Protein AF-A0A0A8B9C1-F1 (afdb_monomer_lite)

Organism: NCBI:txid1531429

Sequence (71 aa):
MHLSDKDYIERWGKAAAVRCLKTAAQTAVALIGGDVVSVIALDWPQIVGVSITAAIVSLLTSVAGLPEVEA

Structure (mmCIF, N/CA/C/O backbone):
data_AF-A0A0A8B9C1-F1
#
_entry.id   AF-A0A0A8B9C1-F1
#
loop_
_atom_site.group_PDB
_atom_site.id
_atom_site.type_symbol
_atom_site.label_atom_id
_atom_site.label_alt_id
_atom_site.label_comp_id
_atom_site.label_asym_id
_atom_site.label_entity_id
_atom_site.label_seq_id
_atom_site.pdbx_PDB_ins_code
_atom_site.Cartn_x
_atom_site.Cartn_y
_atom_site.Cartn_z
_atom_site.occupancy
_atom_site.B_iso_or_equiv
_atom_site.auth_seq_id
_atom_site.auth_comp_id
_atom_site.auth_asym_id
_atom_site.auth_atom_id
_atom_site.pdbx_PDB_model_num
ATOM 1 N N . MET A 1 1 ? -11.480 5.531 31.086 1.00 45.22 1 MET A N 1
ATOM 2 C CA . MET A 1 1 ? -11.620 6.651 30.135 1.00 45.22 1 MET A CA 1
ATOM 3 C C . MET A 1 1 ? -12.530 6.156 29.023 1.00 45.22 1 MET A C 1
ATOM 5 O O . MET A 1 1 ? -12.121 5.278 28.283 1.00 45.22 1 MET A O 1
ATOM 9 N N . HIS A 1 2 ? -13.801 6.564 29.018 1.00 55.75 2 HIS A N 1
ATOM 10 C CA . HIS A 1 2 ? -14.779 6.148 28.006 1.00 55.75 2 HIS A CA 1
ATOM 11 C C . HIS A 1 2 ? -14.541 7.049 26.786 1.00 55.75 2 HIS A C 1
ATOM 13 O O . HIS A 1 2 ? -14.986 8.194 26.774 1.00 55.75 2 HIS A O 1
ATOM 19 N N . LEU A 1 3 ? -13.714 6.601 25.839 1.00 59.38 3 LEU A N 1
ATOM 20 C CA . LEU A 1 3 ? -13.625 7.254 24.532 1.00 59.38 3 LEU A CA 1
ATOM 21 C C . LEU A 1 3 ? -14.999 7.113 23.879 1.00 59.38 3 LEU A C 1
ATOM 23 O O . LEU A 1 3 ? -15.571 6.025 23.893 1.00 59.38 3 LEU A O 1
ATOM 27 N N . SER A 1 4 ? -15.554 8.205 23.360 1.00 71.62 4 SER A N 1
ATOM 28 C CA . SER A 1 4 ? -16.764 8.102 22.550 1.00 71.62 4 SER A CA 1
ATOM 29 C C . SER A 1 4 ? -16.440 7.218 21.342 1.00 71.62 4 SER A C 1
ATOM 31 O O . SER A 1 4 ? -15.369 7.383 20.757 1.00 71.62 4 SER A O 1
ATOM 33 N N . ASP A 1 5 ? -17.333 6.306 20.944 1.00 74.69 5 ASP A N 1
ATOM 34 C CA . ASP A 1 5 ? -17.123 5.402 19.794 1.00 74.69 5 ASP A CA 1
ATOM 35 C C . ASP A 1 5 ? -16.660 6.153 18.532 1.00 74.69 5 ASP A C 1
ATOM 37 O O . ASP A 1 5 ? -15.889 5.649 17.714 1.00 74.69 5 ASP A O 1
ATOM 41 N N . LYS A 1 6 ? -17.075 7.417 18.411 1.00 75.44 6 LYS A N 1
ATOM 42 C CA . LYS A 1 6 ? -16.660 8.339 17.357 1.00 75.44 6 LYS A CA 1
ATOM 43 C C . LYS A 1 6 ? -15.150 8.624 17.350 1.00 75.44 6 LYS A C 1
ATOM 45 O O . LYS A 1 6 ? -14.541 8.600 16.282 1.00 75.44 6 LYS A O 1
ATOM 50 N N . ASP A 1 7 ? -14.549 8.867 18.512 1.00 80.81 7 ASP A N 1
ATOM 51 C CA . ASP A 1 7 ? -13.119 9.182 18.643 1.00 80.81 7 ASP A CA 1
ATOM 52 C C . ASP A 1 7 ? -12.254 7.958 18.321 1.00 80.81 7 ASP A C 1
ATOM 54 O O . ASP A 1 7 ? -11.177 8.078 17.731 1.00 80.81 7 ASP A O 1
ATOM 58 N N . TYR A 1 8 ? -12.748 6.767 18.675 1.00 80.12 8 TYR A N 1
ATOM 59 C CA . TYR A 1 8 ? -12.108 5.498 18.344 1.00 80.12 8 TYR A CA 1
ATOM 60 C C . TYR A 1 8 ? -12.068 5.275 16.828 1.00 80.12 8 TYR A C 1
ATOM 62 O O . TYR A 1 8 ? -10.995 5.043 16.271 1.00 80.12 8 TYR A O 1
ATOM 70 N N . ILE A 1 9 ? -13.207 5.423 16.142 1.00 80.88 9 ILE A N 1
ATOM 71 C CA . ILE A 1 9 ? -13.285 5.245 14.683 1.00 80.88 9 ILE A CA 1
ATOM 72 C C . ILE A 1 9 ? -12.430 6.287 13.947 1.00 80.88 9 ILE A C 1
ATOM 74 O O . ILE A 1 9 ? -11.777 5.955 12.956 1.00 80.88 9 ILE A O 1
ATOM 78 N N . GLU A 1 10 ? -12.371 7.531 14.432 1.00 83.06 10 GLU A N 1
ATOM 79 C CA . GLU A 1 10 ? -11.531 8.570 13.827 1.00 83.06 10 GLU A CA 1
ATOM 80 C C . GLU A 1 10 ? -10.033 8.239 13.937 1.00 83.06 10 GLU A C 1
ATOM 82 O O . GLU A 1 10 ? -9.289 8.353 12.956 1.00 83.06 10 GLU A O 1
ATOM 87 N N . ARG A 1 11 ? -9.580 7.798 15.116 1.00 84.06 11 ARG A N 1
ATOM 88 C CA . ARG A 1 11 ? -8.192 7.364 15.332 1.00 84.06 11 ARG A CA 1
ATOM 89 C C . ARG A 1 11 ? -7.862 6.115 14.522 1.00 84.06 11 ARG A C 1
ATOM 91 O O . ARG A 1 11 ? -6.806 6.069 13.892 1.00 84.06 11 ARG A O 1
ATOM 98 N N . TRP A 1 12 ? -8.783 5.155 14.475 1.00 85.06 12 TRP A N 1
ATOM 99 C CA . TRP A 1 12 ? -8.651 3.939 13.679 1.00 85.06 12 TRP A CA 1
ATOM 100 C C . TRP A 1 12 ? -8.509 4.241 12.192 1.00 85.06 12 TRP A C 1
ATOM 102 O O . TRP A 1 12 ? -7.567 3.764 11.564 1.00 85.06 12 TRP A O 1
ATOM 112 N N . GLY A 1 13 ? -9.368 5.099 11.638 1.00 84.56 13 GLY A N 1
ATOM 113 C CA . GLY A 1 13 ? -9.308 5.471 10.226 1.00 84.56 13 GLY A CA 1
ATOM 114 C C . GLY A 1 13 ? -7.989 6.153 9.860 1.00 84.56 13 GLY A C 1
ATOM 115 O O . GLY A 1 13 ? -7.389 5.829 8.835 1.00 84.56 13 GLY A O 1
ATOM 116 N N . LYS A 1 14 ? -7.490 7.049 10.723 1.00 85.31 14 LYS A N 1
ATOM 117 C CA . LYS A 1 14 ? -6.193 7.720 10.532 1.00 85.31 14 LYS A CA 1
ATOM 118 C C . LYS A 1 14 ? -5.026 6.730 10.578 1.00 85.31 14 LYS A C 1
ATOM 120 O O . LYS A 1 14 ? -4.183 6.758 9.684 1.00 85.31 14 LYS A O 1
ATOM 125 N N . ALA A 1 15 ? -4.994 5.840 11.568 1.00 88.31 15 ALA A N 1
ATOM 126 C CA . ALA A 1 15 ? -3.940 4.835 11.707 1.00 88.31 15 ALA A CA 1
ATOM 127 C C . ALA A 1 15 ? -3.947 3.829 10.540 1.00 88.31 15 ALA A C 1
ATOM 129 O O . ALA A 1 15 ? -2.916 3.598 9.905 1.00 88.31 15 ALA A O 1
ATOM 130 N N . ALA A 1 16 ? -5.124 3.307 10.177 1.00 87.94 16 ALA A N 1
ATOM 131 C CA . ALA A 1 16 ? -5.304 2.407 9.039 1.00 87.94 16 ALA A CA 1
ATOM 132 C C . ALA A 1 16 ? -4.835 3.046 7.724 1.00 87.94 16 ALA A C 1
ATOM 134 O O . ALA A 1 16 ? -4.123 2.415 6.940 1.00 87.94 16 ALA A O 1
ATOM 135 N N . ALA A 1 17 ? -5.192 4.314 7.492 1.00 87.75 17 ALA A N 1
ATOM 136 C CA . ALA A 1 17 ? -4.795 5.046 6.294 1.00 87.75 17 ALA A CA 1
ATOM 137 C C . ALA A 1 17 ? -3.275 5.244 6.219 1.00 87.75 17 ALA A C 1
ATOM 139 O O . ALA A 1 17 ? -2.672 4.979 5.178 1.00 87.75 17 ALA 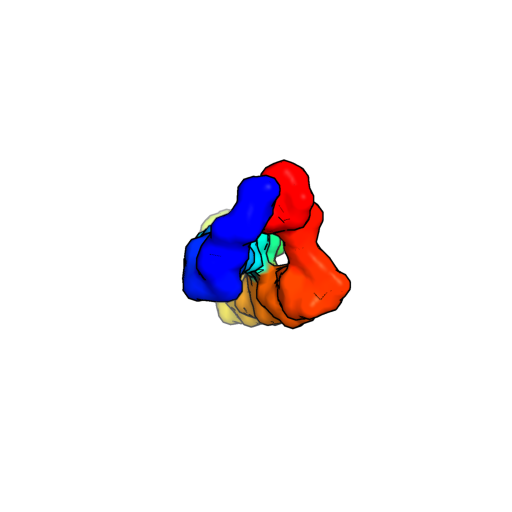A O 1
ATOM 140 N N . VAL A 1 18 ? -2.639 5.652 7.323 1.00 91.12 18 VAL A N 1
ATOM 141 C CA . VAL A 1 18 ? -1.178 5.813 7.390 1.00 91.12 18 VAL A CA 1
ATOM 142 C C . VAL A 1 18 ? -0.475 4.482 7.136 1.00 91.12 18 VAL A C 1
ATOM 144 O O . VAL A 1 18 ? 0.475 4.427 6.354 1.00 91.12 18 VAL A O 1
ATOM 147 N N . ARG A 1 19 ? -0.961 3.396 7.742 1.00 89.19 19 ARG A N 1
ATOM 148 C CA . ARG A 1 19 ? -0.416 2.050 7.550 1.00 89.19 19 ARG A CA 1
ATOM 149 C C . ARG A 1 19 ? -0.540 1.594 6.099 1.00 89.19 19 ARG A C 1
ATOM 151 O O . ARG A 1 19 ? 0.449 1.161 5.517 1.00 89.19 19 ARG A O 1
ATOM 158 N N . CYS A 1 20 ? -1.720 1.741 5.505 1.00 91.38 20 CYS A N 1
ATOM 159 C CA . CYS A 1 20 ? -1.991 1.415 4.108 1.00 91.38 20 CYS A CA 1
ATOM 160 C C . CYS A 1 20 ? -1.050 2.173 3.157 1.00 91.38 20 CYS A C 1
ATOM 162 O O . CYS A 1 20 ? -0.385 1.559 2.320 1.00 91.38 20 CYS A O 1
ATOM 164 N N . LEU A 1 21 ? -0.905 3.488 3.353 1.00 92.62 21 LEU A N 1
ATOM 165 C CA . LEU A 1 21 ? -0.024 4.330 2.544 1.00 92.62 21 LEU A CA 1
ATOM 166 C C . LEU A 1 21 ? 1.451 3.939 2.710 1.00 92.62 21 LEU A C 1
ATOM 168 O O . LEU A 1 21 ? 2.196 3.860 1.733 1.00 92.62 21 LEU A O 1
ATOM 172 N N . LYS A 1 22 ? 1.869 3.637 3.943 1.00 92.81 22 LYS A N 1
ATOM 173 C CA . LYS A 1 22 ? 3.225 3.169 4.240 1.00 92.81 22 LYS A CA 1
ATOM 174 C C . LYS A 1 22 ? 3.505 1.813 3.594 1.00 92.81 22 LYS A C 1
ATOM 176 O O . LYS A 1 22 ? 4.576 1.640 3.020 1.00 92.81 22 LYS A O 1
ATOM 181 N N . THR A 1 23 ? 2.554 0.878 3.633 1.00 94.94 23 THR A N 1
ATOM 182 C CA . THR A 1 23 ? 2.668 -0.420 2.955 1.00 94.94 23 THR A CA 1
ATOM 183 C C . THR A 1 23 ? 2.771 -0.247 1.442 1.00 94.94 23 THR A C 1
ATOM 185 O O . THR A 1 23 ? 3.632 -0.874 0.826 1.00 94.94 23 THR A O 1
ATOM 188 N N . ALA A 1 24 ? 1.959 0.630 0.845 1.00 93.88 24 ALA A N 1
ATOM 189 C CA . ALA A 1 24 ? 2.030 0.936 -0.582 1.00 93.88 24 ALA A CA 1
ATOM 190 C C . ALA A 1 24 ? 3.419 1.466 -0.968 1.00 93.88 24 ALA A C 1
ATOM 192 O O . ALA A 1 24 ? 4.049 0.948 -1.887 1.00 93.88 24 ALA A O 1
ATOM 193 N N . ALA A 1 25 ? 3.931 2.445 -0.216 1.00 93.62 25 ALA A N 1
ATOM 194 C CA . ALA A 1 25 ? 5.244 3.036 -0.456 1.00 93.62 25 ALA A CA 1
ATOM 195 C C . ALA A 1 25 ? 6.384 2.020 -0.281 1.00 93.62 25 ALA A C 1
ATOM 197 O O . ALA A 1 25 ? 7.269 1.941 -1.126 1.00 93.62 25 ALA A O 1
ATOM 198 N N . GLN A 1 26 ? 6.354 1.211 0.783 1.00 93.75 26 GLN A N 1
ATOM 199 C CA . GLN A 1 26 ? 7.356 0.164 1.011 1.00 93.75 26 GLN A CA 1
ATOM 200 C C . GLN A 1 26 ? 7.341 -0.892 -0.098 1.00 93.75 26 GLN A C 1
ATOM 202 O O . GLN A 1 26 ? 8.403 -1.319 -0.541 1.00 93.75 26 GLN A O 1
ATOM 207 N N . THR A 1 27 ? 6.155 -1.268 -0.578 1.00 94.00 27 THR A N 1
ATOM 208 C CA . THR A 1 27 ? 5.999 -2.217 -1.688 1.00 94.00 27 THR A CA 1
ATOM 209 C C . THR A 1 27 ? 6.561 -1.636 -2.982 1.00 94.00 27 THR A C 1
ATOM 211 O O . THR A 1 27 ? 7.348 -2.297 -3.653 1.00 94.00 27 THR A O 1
ATOM 214 N N . ALA A 1 28 ? 6.242 -0.378 -3.295 1.00 91.31 28 ALA A N 1
ATOM 215 C CA . ALA A 1 28 ? 6.782 0.308 -4.465 1.00 91.31 28 ALA A CA 1
ATOM 216 C C . ALA A 1 28 ? 8.315 0.386 -4.417 1.00 91.31 28 ALA A C 1
ATOM 218 O O . ALA A 1 28 ? 8.982 0.025 -5.382 1.00 91.31 28 ALA A O 1
ATOM 219 N N . VAL A 1 29 ? 8.883 0.793 -3.277 1.00 90.81 29 VAL A N 1
ATOM 220 C CA . VAL A 1 29 ? 10.340 0.872 -3.082 1.00 90.81 29 VAL A CA 1
ATOM 221 C C . VAL A 1 29 ? 10.999 -0.500 -3.216 1.00 90.81 29 VAL A C 1
ATOM 223 O O . VAL A 1 29 ? 12.057 -0.596 -3.831 1.00 90.81 29 VAL A O 1
ATOM 226 N N . ALA A 1 30 ? 10.384 -1.563 -2.692 1.00 90.81 30 ALA A N 1
ATOM 227 C CA . ALA A 1 30 ? 10.909 -2.922 -2.818 1.00 90.81 30 ALA A CA 1
ATOM 228 C C . ALA A 1 30 ? 10.937 -3.405 -4.277 1.00 90.81 30 ALA A C 1
ATOM 230 O O . ALA A 1 30 ? 11.911 -4.027 -4.694 1.00 90.81 30 ALA A O 1
ATOM 231 N N . LEU A 1 31 ? 9.901 -3.087 -5.059 1.00 88.50 31 LEU A N 1
ATOM 232 C CA . LEU A 1 31 ? 9.831 -3.443 -6.479 1.00 88.50 31 LEU A CA 1
ATOM 233 C C . LEU A 1 31 ? 10.814 -2.634 -7.332 1.00 88.50 31 LEU A C 1
ATOM 235 O O . LEU A 1 31 ? 11.382 -3.175 -8.271 1.00 88.50 31 LEU A O 1
ATOM 239 N N . ILE A 1 32 ? 11.052 -1.365 -6.985 1.00 87.19 32 ILE A N 1
ATOM 240 C CA . ILE A 1 32 ? 12.047 -0.515 -7.655 1.00 87.19 32 ILE A CA 1
ATOM 241 C C . ILE A 1 32 ? 13.474 -0.961 -7.304 1.00 87.19 32 ILE A C 1
ATOM 243 O O . ILE A 1 32 ? 14.336 -1.010 -8.170 1.00 87.19 32 ILE A O 1
ATOM 247 N N . GLY A 1 33 ? 13.742 -1.274 -6.034 1.00 76.62 33 GL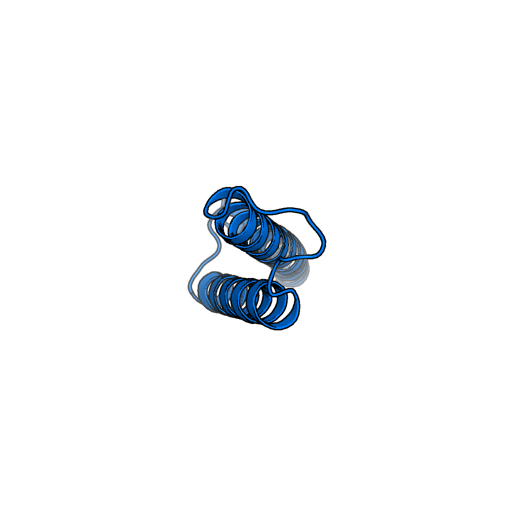Y A N 1
ATOM 248 C CA . GLY A 1 33 ? 15.088 -1.593 -5.547 1.00 76.62 33 GLY A CA 1
ATOM 249 C C . GLY A 1 33 ? 15.614 -2.969 -5.965 1.00 76.62 33 GLY A C 1
ATOM 250 O O . GLY A 1 33 ? 16.815 -3.206 -5.856 1.00 76.62 33 GLY A O 1
ATOM 251 N N . GLY A 1 34 ? 14.739 -3.869 -6.424 1.00 68.00 34 GLY A N 1
ATOM 252 C CA . GLY A 1 34 ? 15.128 -5.201 -6.894 1.00 68.00 34 GLY A CA 1
ATOM 253 C C . GLY A 1 34 ? 15.804 -5.198 -8.264 1.00 68.00 34 GLY A C 1
ATOM 254 O O . GLY A 1 34 ? 16.588 -6.098 -8.555 1.00 68.00 34 GLY A O 1
ATOM 255 N N . ASP A 1 35 ? 15.537 -4.176 -9.074 1.00 58.97 35 ASP A N 1
ATOM 256 C CA . ASP A 1 35 ? 15.954 -4.109 -10.465 1.00 58.97 35 ASP A CA 1
ATOM 257 C C . ASP A 1 35 ? 16.769 -2.822 -10.656 1.00 58.97 3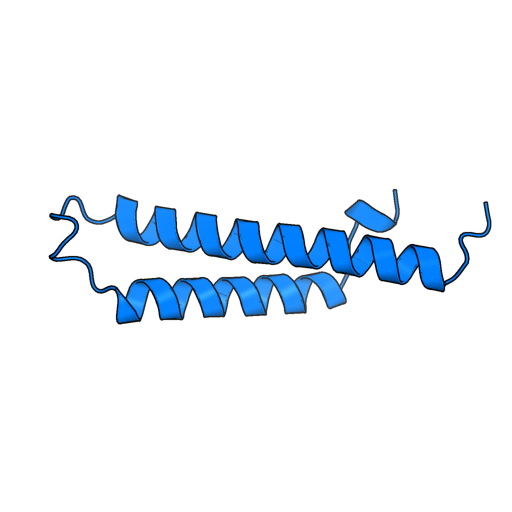5 ASP A C 1
ATOM 259 O O . ASP A 1 35 ? 16.246 -1.711 -10.602 1.00 58.97 35 ASP A O 1
ATOM 263 N N . VAL A 1 36 ? 18.090 -2.950 -10.831 1.00 59.84 36 VAL A N 1
ATOM 264 C CA . VAL A 1 36 ? 19.024 -1.819 -11.022 1.00 59.84 36 VAL A CA 1
ATOM 265 C C . VAL A 1 36 ? 18.884 -1.273 -12.448 1.00 59.84 36 VAL A C 1
ATOM 267 O O . VAL A 1 36 ? 19.827 -1.262 -13.239 1.00 59.84 36 VAL A O 1
ATOM 270 N N . VAL A 1 37 ? 17.671 -0.880 -12.819 1.00 64.38 37 VAL A N 1
ATOM 271 C CA . VAL A 1 37 ? 17.304 -0.480 -14.173 1.00 64.38 37 VAL A CA 1
ATOM 272 C C . VAL A 1 37 ? 16.945 1.002 -14.169 1.00 64.38 37 VAL A C 1
ATOM 274 O O . VAL A 1 37 ? 16.435 1.547 -13.190 1.00 64.38 37 VAL A O 1
ATOM 277 N N . SER A 1 38 ? 17.261 1.680 -15.273 1.00 75.25 38 SER A N 1
ATOM 278 C CA . SER A 1 38 ? 16.867 3.072 -15.514 1.00 75.25 38 SER A CA 1
ATOM 279 C C . SER A 1 38 ? 15.392 3.291 -15.159 1.00 75.25 38 SER A C 1
ATOM 281 O O . SER A 1 38 ? 14.551 2.465 -15.501 1.00 75.25 38 SER A O 1
ATOM 283 N N . VAL A 1 39 ? 15.059 4.434 -14.550 1.00 77.31 39 VAL A N 1
ATOM 284 C CA . VAL A 1 39 ? 13.689 4.803 -14.121 1.00 77.31 39 VAL A CA 1
ATOM 285 C C . VAL A 1 39 ? 12.639 4.689 -15.238 1.00 77.31 39 VAL A C 1
ATOM 287 O O . VAL A 1 39 ? 11.448 4.559 -14.972 1.00 77.31 39 VAL A O 1
ATOM 290 N N . ILE A 1 40 ? 13.076 4.743 -16.497 1.00 81.50 40 ILE A N 1
ATOM 291 C CA . ILE A 1 40 ? 12.224 4.658 -17.690 1.00 81.50 40 ILE A CA 1
ATOM 292 C C . ILE A 1 40 ? 11.937 3.197 -18.085 1.00 81.50 40 ILE A C 1
ATOM 294 O O . ILE A 1 40 ? 10.937 2.920 -18.735 1.00 81.50 40 ILE A O 1
ATOM 298 N N . ALA A 1 41 ? 12.801 2.260 -17.695 1.00 85.44 41 ALA A N 1
ATOM 299 C CA . ALA A 1 41 ? 12.683 0.838 -18.013 1.00 85.44 41 ALA A CA 1
ATOM 300 C C . ALA A 1 41 ? 11.848 0.048 -16.988 1.00 85.44 41 ALA A C 1
ATOM 302 O O . ALA A 1 41 ? 11.614 -1.141 -17.182 1.00 85.44 41 ALA A O 1
ATOM 303 N N . LEU A 1 42 ? 11.412 0.695 -15.905 1.00 85.19 42 LEU A N 1
ATOM 304 C CA . LEU A 1 42 ? 10.560 0.083 -14.893 1.00 85.19 42 LEU A CA 1
ATOM 305 C C . LEU A 1 42 ? 9.148 -0.168 -15.438 1.00 85.19 42 LEU A C 1
ATOM 307 O O . LEU A 1 42 ? 8.550 0.705 -16.073 1.00 85.19 42 LEU A O 1
ATOM 311 N N . ASP A 1 43 ? 8.583 -1.333 -15.118 1.00 89.69 43 ASP A N 1
ATOM 312 C CA . ASP A 1 43 ? 7.172 -1.632 -15.373 1.00 89.69 43 ASP A CA 1
ATOM 313 C C . ASP A 1 43 ? 6.284 -0.886 -14.360 1.00 89.69 43 ASP A C 1
ATOM 315 O O . ASP A 1 43 ? 5.876 -1.407 -13.318 1.00 89.69 43 ASP A O 1
ATOM 319 N N . TRP A 1 44 ? 6.013 0.386 -14.656 1.00 89.56 44 TRP A N 1
ATOM 320 C CA . TRP A 1 44 ? 5.163 1.249 -13.836 1.00 89.56 44 TRP A CA 1
ATOM 321 C C . TRP A 1 44 ? 3.753 0.685 -13.606 1.00 89.56 44 TRP A C 1
ATOM 323 O O . TRP A 1 44 ? 3.308 0.714 -12.453 1.00 89.56 44 TRP A O 1
ATOM 333 N N . PRO A 1 45 ? 3.046 0.155 -14.628 1.00 92.44 45 PRO A N 1
ATOM 334 C CA . PRO A 1 45 ? 1.772 -0.528 -14.418 1.00 92.44 45 PRO A CA 1
ATOM 335 C C . PRO A 1 45 ? 1.847 -1.642 -13.370 1.00 92.44 45 PRO A C 1
ATOM 337 O O . PRO A 1 45 ? 1.007 -1.683 -12.465 1.00 92.44 45 PRO A O 1
ATOM 340 N N . GLN A 1 46 ? 2.865 -2.506 -13.439 1.00 91.81 46 GLN A N 1
ATOM 341 C CA . GLN A 1 46 ? 3.044 -3.581 -12.465 1.00 91.81 46 GLN A CA 1
ATOM 342 C C . GLN A 1 46 ? 3.343 -3.028 -11.066 1.00 91.81 46 GLN A C 1
ATOM 344 O O . GLN A 1 46 ? 2.708 -3.444 -10.095 1.00 91.81 46 GLN A O 1
ATOM 349 N N . ILE A 1 47 ? 4.276 -2.078 -10.943 1.00 92.00 47 ILE A N 1
ATOM 350 C CA . ILE A 1 47 ? 4.677 -1.501 -9.650 1.00 92.00 47 ILE A CA 1
ATOM 351 C C . ILE A 1 47 ? 3.476 -0.872 -8.946 1.00 92.00 47 ILE A C 1
ATOM 353 O O . ILE A 1 47 ? 3.236 -1.139 -7.765 1.00 92.00 47 ILE A O 1
ATOM 357 N N . VAL A 1 48 ? 2.688 -0.074 -9.668 1.00 92.88 48 VAL A N 1
ATOM 358 C CA . VAL A 1 48 ? 1.475 0.549 -9.128 1.00 92.88 48 VAL A CA 1
ATOM 359 C C . VAL A 1 48 ? 0.441 -0.517 -8.760 1.00 92.88 48 VAL A C 1
ATOM 361 O O . VAL A 1 48 ? -0.110 -0.466 -7.660 1.00 92.88 48 VAL A O 1
ATOM 364 N N . GLY A 1 49 ? 0.219 -1.517 -9.617 1.00 95.12 49 GLY A N 1
ATOM 365 C CA . GLY A 1 49 ? -0.745 -2.592 -9.367 1.00 95.12 49 GLY A CA 1
ATOM 366 C C . GLY A 1 49 ? -0.434 -3.407 -8.109 1.00 95.12 49 GLY A C 1
ATOM 367 O O . GLY A 1 49 ? -1.310 -3.616 -7.262 1.00 95.12 49 GLY A O 1
ATOM 368 N N . VAL A 1 50 ? 0.822 -3.819 -7.933 1.00 94.50 50 VAL A N 1
ATOM 369 C CA . VAL A 1 50 ? 1.256 -4.584 -6.753 1.00 94.50 50 VAL A CA 1
ATOM 370 C C . VAL A 1 50 ? 1.225 -3.710 -5.496 1.00 94.50 50 VAL A C 1
ATOM 372 O O . VAL A 1 50 ? 0.757 -4.161 -4.450 1.00 94.50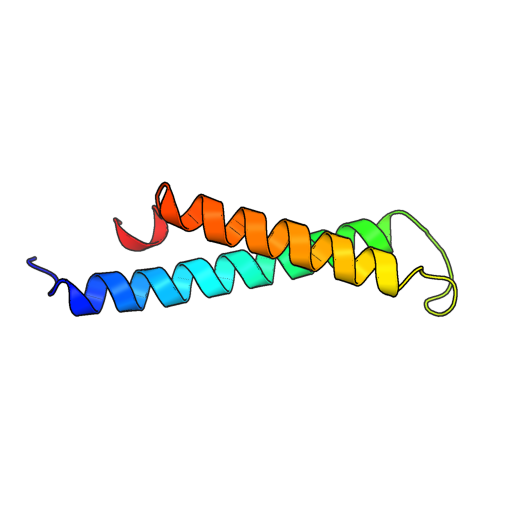 50 VAL A O 1
ATOM 375 N N . SER A 1 51 ? 1.631 -2.441 -5.596 1.00 94.25 51 SER A N 1
ATOM 376 C CA . SER A 1 51 ? 1.603 -1.504 -4.464 1.00 94.25 51 SER A CA 1
ATOM 377 C C . SER A 1 51 ? 0.183 -1.234 -3.967 1.00 94.25 51 SER A C 1
ATOM 379 O O . SER A 1 51 ? -0.051 -1.251 -2.760 1.00 94.25 51 SER A O 1
ATOM 381 N N . ILE A 1 52 ? -0.783 -1.049 -4.875 1.00 93.88 52 ILE A N 1
ATOM 382 C CA . ILE A 1 52 ? -2.204 -0.893 -4.528 1.00 93.88 52 ILE A CA 1
ATOM 383 C C . ILE A 1 52 ? -2.750 -2.178 -3.903 1.00 93.88 52 ILE A C 1
ATOM 385 O O . ILE A 1 52 ? -3.451 -2.118 -2.896 1.00 93.88 52 ILE A O 1
ATOM 389 N N . THR A 1 53 ? -2.403 -3.344 -4.451 1.00 94.19 53 THR A N 1
ATOM 390 C CA . THR A 1 53 ? -2.837 -4.635 -3.897 1.00 94.19 53 THR A CA 1
ATOM 391 C C . THR A 1 53 ? -2.347 -4.807 -2.458 1.00 94.19 53 THR A C 1
ATOM 393 O O . THR A 1 53 ? -3.132 -5.140 -1.571 1.00 94.19 53 THR A O 1
ATOM 396 N N . ALA A 1 54 ? -1.076 -4.497 -2.191 1.00 94.56 54 ALA A N 1
ATOM 397 C CA . ALA A 1 54 ? -0.513 -4.534 -0.844 1.00 94.56 54 ALA A CA 1
ATOM 398 C C . ALA A 1 54 ? -1.182 -3.517 0.099 1.00 94.56 54 ALA A C 1
ATOM 400 O O . ALA A 1 54 ? -1.436 -3.822 1.265 1.00 94.56 54 ALA A O 1
ATOM 401 N N . ALA A 1 55 ? -1.519 -2.330 -0.409 1.00 92.56 55 ALA A N 1
ATOM 402 C CA . ALA A 1 55 ? -2.258 -1.306 0.323 1.00 92.56 55 ALA A CA 1
ATOM 403 C C . ALA A 1 55 ? -3.659 -1.801 0.734 1.00 92.56 55 ALA A C 1
ATOM 405 O O . ALA A 1 55 ? -4.035 -1.700 1.902 1.00 92.56 55 ALA A O 1
ATOM 406 N N . ILE A 1 56 ? -4.402 -2.419 -0.194 1.00 92.00 56 ILE A N 1
ATOM 407 C CA . ILE A 1 56 ? -5.724 -3.013 0.065 1.00 92.00 56 ILE A CA 1
ATOM 408 C C . ILE A 1 56 ? -5.619 -4.118 1.116 1.00 92.00 56 ILE A C 1
ATOM 410 O O . ILE A 1 56 ? -6.385 -4.121 2.075 1.00 92.00 56 ILE A O 1
ATOM 414 N N . VAL A 1 57 ? -4.650 -5.027 0.988 1.00 91.56 57 VAL A N 1
ATOM 415 C CA . VAL A 1 57 ? -4.428 -6.089 1.982 1.00 91.56 57 VAL A CA 1
ATOM 416 C C . VAL A 1 57 ? -4.102 -5.497 3.358 1.00 91.56 57 VAL A C 1
ATOM 418 O O . VAL A 1 57 ? -4.625 -5.969 4.367 1.00 91.56 57 VAL A O 1
ATOM 421 N N . SER A 1 58 ? -3.299 -4.432 3.414 1.00 90.88 58 SER A N 1
ATOM 422 C CA . SER A 1 58 ? -2.974 -3.719 4.657 1.00 90.88 58 SER A CA 1
ATOM 423 C C . SER A 1 58 ? -4.214 -3.100 5.304 1.00 90.88 58 SER A C 1
ATOM 425 O O . SER A 1 58 ? -4.437 -3.268 6.503 1.00 90.88 58 SER A O 1
ATOM 427 N N . LEU A 1 59 ? -5.073 -2.470 4.497 1.00 87.12 59 LEU A N 1
ATOM 428 C CA . LEU A 1 59 ? -6.341 -1.905 4.946 1.00 87.12 59 LEU A CA 1
ATOM 429 C C . LEU A 1 59 ? -7.301 -2.987 5.463 1.00 87.12 59 LEU A C 1
ATOM 431 O O . LEU A 1 59 ? -7.873 -2.828 6.538 1.00 87.12 59 LEU A O 1
ATOM 435 N N . LEU A 1 60 ? -7.445 -4.103 4.742 1.00 86.00 60 LEU A N 1
ATOM 436 C CA . LEU A 1 60 ? -8.267 -5.241 5.172 1.00 86.00 60 LEU A CA 1
ATOM 437 C C . LEU A 1 60 ? -7.736 -5.861 6.471 1.00 86.00 60 LEU A C 1
ATOM 439 O O . LEU A 1 60 ? -8.514 -6.212 7.352 1.00 86.00 60 LEU A O 1
ATOM 443 N N . THR A 1 61 ? -6.414 -5.935 6.632 1.00 86.06 61 THR A N 1
ATOM 444 C CA . THR A 1 61 ? -5.789 -6.425 7.871 1.00 86.06 61 THR A CA 1
ATOM 445 C C . THR A 1 61 ? -6.058 -5.484 9.046 1.00 86.06 61 THR A C 1
ATOM 447 O O . THR A 1 61 ? -6.262 -5.949 10.162 1.00 86.06 61 THR A O 1
ATOM 450 N N . SER A 1 62 ? -6.140 -4.172 8.807 1.00 81.75 62 SER A N 1
ATOM 451 C CA . SER A 1 62 ? -6.520 -3.185 9.827 1.00 81.75 62 SER A CA 1
ATOM 452 C C . SER A 1 62 ? -7.928 -3.402 10.396 1.00 81.75 62 SER A C 1
ATOM 454 O O . SER A 1 62 ? -8.186 -3.001 11.531 1.00 81.75 62 SER A O 1
ATOM 456 N N . VAL A 1 63 ? -8.828 -4.051 9.645 1.00 73.44 63 VAL A N 1
ATOM 457 C CA . VAL A 1 63 ? -10.175 -4.430 10.117 1.00 73.44 63 VAL A CA 1
ATOM 458 C C . VAL A 1 63 ? -10.113 -5.585 11.119 1.00 73.44 63 VAL A C 1
ATOM 460 O O . VAL A 1 63 ? -10.938 -5.647 12.023 1.00 73.44 63 VAL A O 1
ATOM 463 N N . ALA A 1 64 ? -9.120 -6.472 11.008 1.00 69.19 64 ALA A N 1
ATOM 464 C CA . ALA A 1 64 ? -8.930 -7.587 11.937 1.00 69.19 64 ALA A CA 1
ATOM 465 C C . ALA A 1 64 ? -8.337 -7.162 13.298 1.00 69.19 64 ALA A C 1
ATOM 467 O O . ALA A 1 64 ? -8.308 -7.970 14.223 1.00 69.19 64 ALA A O 1
ATOM 468 N N . GLY A 1 65 ? -7.873 -5.915 13.428 1.00 60.69 65 GLY A N 1
ATOM 469 C CA . GLY A 1 65 ? -7.343 -5.355 14.671 1.00 60.69 65 GLY A CA 1
ATOM 470 C C . GLY A 1 65 ? -6.269 -4.300 14.414 1.00 60.69 65 GLY A C 1
ATOM 471 O O . GLY A 1 65 ? -5.424 -4.449 13.527 1.00 60.69 65 GLY A O 1
ATOM 472 N N . LEU A 1 66 ? -6.296 -3.219 15.194 1.00 62.66 66 LEU A N 1
ATOM 473 C CA . LEU A 1 66 ? -5.381 -2.088 15.052 1.00 62.66 66 LEU A CA 1
ATOM 474 C C . LEU A 1 66 ? -4.822 -1.708 16.434 1.00 62.66 66 LEU A C 1
ATOM 476 O O . LEU A 1 66 ? -5.408 -0.876 17.129 1.00 62.66 66 LEU A O 1
ATOM 480 N N . PRO A 1 67 ? -3.679 -2.297 16.841 1.00 60.62 67 PRO A N 1
ATOM 481 C CA . PRO A 1 67 ? -3.109 -2.079 18.174 1.00 60.62 67 PRO A CA 1
ATOM 482 C C . PRO A 1 67 ? -2.693 -0.619 18.417 1.00 60.62 67 PRO A C 1
ATOM 484 O O . PRO A 1 67 ? -2.584 -0.194 19.559 1.00 60.62 67 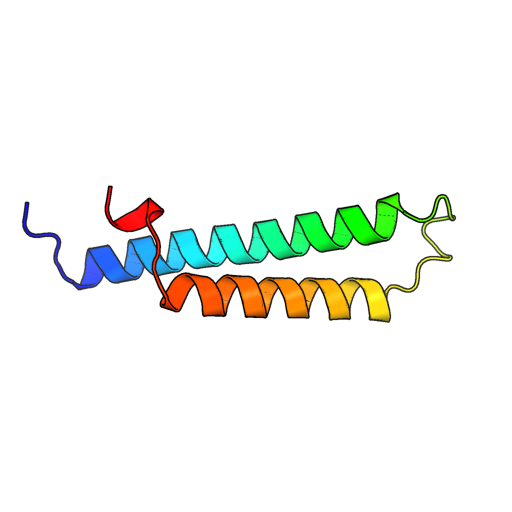PRO A O 1
ATOM 487 N N . GLU A 1 68 ? -2.512 0.173 17.352 1.00 61.44 68 GLU A N 1
ATOM 488 C CA . GLU A 1 68 ? -2.202 1.612 17.418 1.00 61.44 68 GLU A CA 1
ATOM 489 C C . GLU A 1 68 ? -3.356 2.471 17.982 1.00 61.44 68 GLU A C 1
ATOM 491 O O . GLU A 1 68 ? -3.152 3.646 18.277 1.00 61.44 68 GLU A O 1
ATOM 496 N N . VAL A 1 69 ? -4.565 1.912 18.118 1.00 59.41 69 VAL A N 1
ATOM 497 C CA . VAL A 1 69 ? -5.775 2.615 18.591 1.00 59.41 69 VAL A CA 1
ATOM 498 C C . VAL A 1 69 ? -6.227 2.116 19.968 1.00 59.41 69 VAL A C 1
ATOM 500 O O . VAL A 1 69 ? -6.942 2.824 20.673 1.00 59.41 69 VAL A O 1
ATOM 503 N N . GLU A 1 70 ? -5.824 0.900 20.339 1.00 56.31 70 GLU A N 1
ATOM 504 C CA . GLU A 1 70 ? -6.189 0.246 21.604 1.00 56.31 70 GLU A CA 1
ATOM 505 C C . GLU A 1 70 ? -5.250 0.591 22.771 1.00 56.31 70 GLU A C 1
ATOM 507 O O . GLU A 1 70 ? -5.625 0.365 23.922 1.00 56.31 70 GLU A O 1
ATOM 512 N N . ALA A 1 71 ? -4.056 1.126 22.486 1.00 50.03 71 ALA A N 1
ATOM 513 C CA . ALA A 1 71 ? -3.037 1.490 23.476 1.00 50.03 71 ALA A CA 1
ATOM 514 C C . ALA A 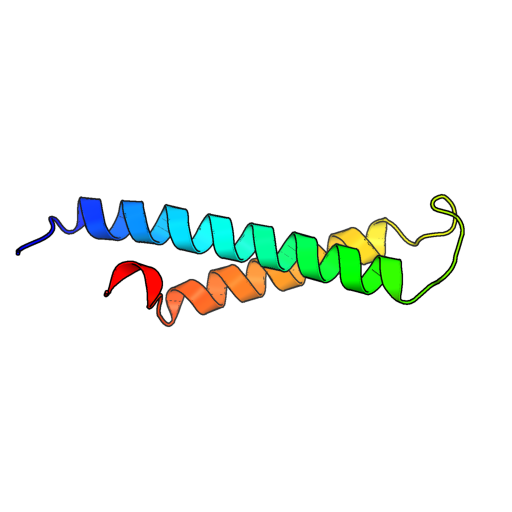1 71 ? -3.202 2.906 24.057 1.00 50.03 71 ALA A C 1
ATOM 516 O O . ALA A 1 71 ? -3.601 3.836 23.314 1.00 50.03 71 ALA A O 1
#

InterPro domains:
  IPR020109 Holin, r1t-type [PF16945] (14-65)

Secondary structure (DSSP, 8-state):
----HHHHHHHHHHHHHHHHHHHHHHHHHHHHHT----TTTS-HHHHHHHHHHHHHHHHHHHHT--HHHH-

pLDDT: mean 81.62, std 13.04, range [45.22, 95.12]

Radius of gyration: 15.98 Å; chains: 1; bounding box: 36×17×48 Å

Foldseek 3Di:
DDDDVVNLVVQLVVQLQVQLVVQLVVQLCVQVVVDPDDPVPDPPVVSNVRSNVRSVVSSVVSVVDDVSRVD